Protein AF-A0A1V5WVG7-F1 (afdb_monomer_lite)

Structure (mmCIF, N/CA/C/O backbone):
data_AF-A0A1V5WVG7-F1
#
_entry.id   AF-A0A1V5WVG7-F1
#
loop_
_atom_site.group_PDB
_atom_site.id
_atom_site.type_symbol
_atom_site.label_atom_id
_atom_site.label_alt_id
_atom_site.label_comp_id
_atom_site.label_asym_id
_atom_site.label_entity_id
_atom_site.label_seq_id
_atom_site.pdbx_PDB_ins_code
_atom_site.Cartn_x
_atom_site.Cartn_y
_atom_site.Cartn_z
_atom_site.occupancy
_atom_site.B_iso_or_equiv
_atom_site.auth_seq_id
_atom_site.auth_comp_id
_atom_site.auth_asym_id
_atom_site.auth_atom_id
_atom_site.pdbx_PDB_model_num
ATOM 1 N N . MET A 1 1 ? 37.426 26.311 -83.872 1.00 45.03 1 MET A N 1
ATOM 2 C CA . MET A 1 1 ? 37.238 25.058 -83.104 1.00 45.03 1 MET A CA 1
ATOM 3 C C . MET A 1 1 ? 36.096 25.248 -82.114 1.00 45.03 1 MET A C 1
ATOM 5 O O . MET A 1 1 ? 36.280 25.969 -81.144 1.00 45.03 1 MET A O 1
ATOM 9 N N . LYS A 1 2 ? 34.912 24.673 -82.366 1.00 42.59 2 LYS A N 1
ATOM 10 C CA . LYS A 1 2 ? 33.809 24.616 -81.388 1.00 42.59 2 LYS A CA 1
ATOM 11 C C . LYS A 1 2 ? 33.823 23.228 -80.740 1.0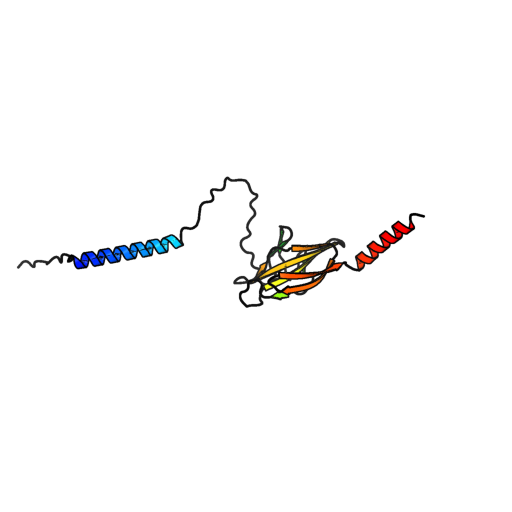0 42.59 2 LYS A C 1
ATOM 13 O O . LYS A 1 2 ? 33.800 22.239 -81.460 1.00 42.59 2 LYS A O 1
ATOM 18 N N . LYS A 1 3 ? 33.900 23.169 -79.406 1.00 51.97 3 LYS A N 1
ATOM 19 C CA . LYS A 1 3 ? 33.670 21.945 -78.622 1.00 51.97 3 LYS A CA 1
ATOM 20 C C . LYS A 1 3 ? 32.161 21.704 -78.565 1.00 51.97 3 LYS A C 1
ATOM 22 O O . LYS A 1 3 ? 31.446 22.523 -77.994 1.00 51.97 3 LYS A O 1
ATOM 27 N N . GLU A 1 4 ? 31.690 20.611 -79.152 1.00 47.19 4 GLU A N 1
ATOM 28 C CA . GLU A 1 4 ? 30.350 20.098 -78.874 1.00 47.19 4 GLU A CA 1
ATOM 29 C C . GLU A 1 4 ? 30.337 19.473 -77.476 1.00 47.19 4 GLU A C 1
ATOM 31 O O . GLU A 1 4 ? 31.162 18.620 -77.152 1.00 47.19 4 GLU A O 1
ATOM 36 N N . ILE A 1 5 ? 29.419 19.937 -76.630 1.00 56.03 5 ILE A N 1
ATOM 37 C CA . ILE A 1 5 ? 29.124 19.328 -75.335 1.00 56.03 5 ILE A CA 1
ATOM 38 C C . ILE A 1 5 ? 28.045 18.282 -75.602 1.00 56.03 5 ILE A C 1
ATOM 40 O O . ILE A 1 5 ? 26.894 18.624 -75.875 1.00 56.03 5 ILE A O 1
ATOM 44 N N . GLN A 1 6 ? 28.436 17.011 -75.563 1.00 53.19 6 GLN A N 1
ATOM 45 C CA . GLN A 1 6 ? 27.522 15.884 -75.684 1.00 53.19 6 GLN A CA 1
ATOM 46 C C . GLN A 1 6 ? 26.637 15.854 -74.430 1.00 53.19 6 GLN A C 1
ATOM 48 O O . GLN A 1 6 ? 27.116 15.679 -73.312 1.00 53.19 6 GLN A O 1
ATOM 53 N N . LYS A 1 7 ? 25.345 16.138 -74.605 1.00 56.31 7 LYS A N 1
ATOM 54 C CA . LYS A 1 7 ? 24.356 16.133 -73.526 1.00 56.31 7 LYS A CA 1
ATOM 55 C C . LYS A 1 7 ? 23.872 14.691 -73.375 1.00 56.31 7 LYS A C 1
ATOM 57 O O . LYS A 1 7 ? 23.114 14.226 -74.221 1.00 56.31 7 LYS A O 1
ATOM 62 N N . ASP A 1 8 ? 24.349 13.984 -72.352 1.00 59.00 8 ASP A N 1
ATOM 63 C CA . ASP A 1 8 ? 23.942 12.602 -72.082 1.00 59.00 8 ASP A CA 1
ATOM 64 C C . ASP A 1 8 ? 22.434 12.540 -71.810 1.00 59.00 8 ASP A C 1
ATOM 66 O O . ASP A 1 8 ? 21.928 13.016 -70.792 1.00 59.00 8 ASP A O 1
ATOM 70 N N . ILE A 1 9 ? 21.701 11.971 -72.764 1.00 59.12 9 ILE A N 1
ATOM 71 C CA . ILE A 1 9 ? 20.273 11.694 -72.637 1.00 59.12 9 ILE A CA 1
ATOM 72 C C . ILE A 1 9 ? 20.157 10.395 -71.826 1.00 59.12 9 ILE A C 1
ATOM 74 O O . ILE A 1 9 ? 20.688 9.369 -72.265 1.00 59.12 9 ILE A O 1
ATOM 78 N N . PRO A 1 10 ? 19.487 10.388 -70.657 1.00 58.09 10 PRO A N 1
ATOM 79 C CA . PRO A 1 10 ? 19.374 9.185 -69.845 1.00 58.09 10 PRO A CA 1
ATOM 80 C C . PRO A 1 10 ? 18.679 8.084 -70.648 1.00 58.09 10 PRO A C 1
ATOM 82 O O . PRO A 1 10 ? 17.549 8.232 -71.115 1.00 58.09 10 PRO A O 1
ATOM 85 N N . THR A 1 11 ? 19.379 6.965 -70.832 1.00 62.03 11 THR A N 1
ATOM 86 C CA . THR A 1 11 ? 18.849 5.812 -71.561 1.00 62.03 11 THR A CA 1
ATOM 87 C C . THR A 1 11 ? 17.607 5.260 -70.856 1.00 62.03 11 THR A C 1
ATOM 89 O O . THR A 1 11 ? 17.472 5.336 -69.634 1.00 62.03 11 THR A O 1
ATOM 92 N N . ARG A 1 12 ? 16.692 4.652 -71.623 1.00 59.75 12 ARG A N 1
ATOM 93 C CA . ARG A 1 12 ? 15.401 4.106 -71.149 1.00 59.75 12 ARG A CA 1
ATOM 94 C C . ARG A 1 12 ? 15.511 3.214 -69.896 1.00 59.75 12 ARG A C 1
ATOM 96 O O . ARG A 1 12 ? 14.567 3.143 -69.118 1.00 59.75 12 ARG A O 1
ATOM 103 N N . LYS A 1 13 ? 16.665 2.569 -69.674 1.00 58.88 13 LYS A N 1
ATOM 104 C CA . LYS A 1 13 ? 16.967 1.767 -68.473 1.00 58.88 13 LYS A CA 1
ATOM 105 C C . LYS A 1 13 ? 17.301 2.622 -67.242 1.00 58.88 13 LYS A C 1
ATOM 107 O O . LYS A 1 13 ? 16.827 2.311 -66.157 1.00 58.88 13 LYS A O 1
ATOM 112 N N . GLY A 1 14 ? 18.049 3.716 -67.406 1.00 63.19 14 GLY A N 1
ATOM 113 C CA . GLY A 1 14 ? 18.357 4.660 -66.322 1.00 63.19 14 GLY A CA 1
ATOM 114 C C . GLY A 1 14 ? 17.119 5.405 -65.816 1.00 63.19 14 GLY A C 1
ATOM 115 O O . GLY A 1 14 ? 16.960 5.599 -64.615 1.00 63.19 14 GLY A O 1
ATOM 116 N N . SER A 1 15 ? 16.186 5.727 -66.718 1.00 68.00 15 SER A N 1
ATOM 117 C CA . SER A 1 15 ? 14.893 6.319 -66.347 1.00 68.00 15 SER A CA 1
ATOM 118 C C . SER A 1 15 ? 14.006 5.350 -65.547 1.00 68.00 15 SER A C 1
ATOM 120 O O . SER A 1 15 ? 13.332 5.775 -64.610 1.00 68.00 15 SER A O 1
ATOM 122 N N . LEU A 1 16 ? 14.063 4.044 -65.842 1.00 71.88 16 LEU A N 1
ATOM 123 C CA . LEU A 1 16 ? 13.318 3.020 -65.098 1.00 71.88 16 LEU A CA 1
ATOM 124 C C . LEU A 1 16 ? 13.849 2.831 -63.666 1.00 71.88 16 LEU A C 1
ATOM 126 O O . LEU A 1 16 ? 13.070 2.685 -62.729 1.00 71.88 16 LEU A O 1
ATOM 130 N N . ILE A 1 17 ? 15.176 2.863 -63.498 1.00 78.38 17 ILE A N 1
ATOM 131 C CA . ILE A 1 17 ? 15.834 2.747 -62.187 1.00 78.38 17 ILE A CA 1
ATOM 132 C C . ILE A 1 17 ? 15.488 3.952 -61.305 1.00 78.38 17 ILE A C 1
ATOM 134 O O . ILE A 1 17 ? 15.194 3.788 -60.122 1.00 78.38 17 ILE A O 1
ATOM 138 N N . LEU A 1 18 ? 15.465 5.155 -61.888 1.00 76.94 18 LEU A N 1
ATOM 139 C CA . LEU A 1 18 ? 15.084 6.369 -61.172 1.00 76.94 18 LEU A CA 1
ATOM 140 C C . LEU A 1 18 ? 13.621 6.319 -60.704 1.00 76.94 18 LEU A C 1
ATOM 142 O O . LEU A 1 18 ? 13.345 6.633 -59.550 1.00 76.94 18 LEU A O 1
ATOM 146 N N . LEU A 1 19 ? 12.703 5.855 -61.561 1.00 79.94 19 LEU A N 1
ATOM 147 C CA . LEU A 1 19 ? 11.297 5.652 -61.192 1.00 79.94 19 LEU A CA 1
ATOM 148 C C . LEU A 1 19 ? 11.149 4.666 -60.028 1.00 79.94 19 LEU A C 1
ATOM 150 O O . LEU A 1 19 ? 10.431 4.946 -59.068 1.00 79.94 19 LEU A O 1
ATOM 154 N N . PHE A 1 20 ? 11.874 3.547 -60.070 1.00 83.25 20 PHE A N 1
ATOM 155 C CA . PHE A 1 20 ? 11.842 2.559 -58.994 1.00 83.25 20 PHE A CA 1
ATOM 156 C C . PHE A 1 20 ? 12.342 3.143 -57.664 1.00 83.25 20 PHE A C 1
ATOM 158 O O . PHE A 1 20 ? 11.680 2.995 -56.640 1.00 83.25 20 PHE A O 1
ATOM 165 N N . LEU A 1 21 ? 13.454 3.886 -57.684 1.00 84.56 21 LEU A N 1
ATOM 166 C CA . LEU A 1 21 ? 13.982 4.569 -56.498 1.00 84.56 21 LEU A CA 1
ATOM 167 C C . LEU A 1 21 ? 12.988 5.581 -55.919 1.00 84.56 21 LEU A C 1
ATOM 169 O O . LEU A 1 21 ? 12.777 5.597 -54.708 1.00 84.56 21 LEU A O 1
ATOM 173 N N . THR A 1 22 ? 12.326 6.381 -56.762 1.00 82.38 22 THR A N 1
ATOM 174 C CA . THR A 1 22 ? 11.301 7.323 -56.282 1.00 82.38 22 THR A CA 1
ATOM 175 C C . THR A 1 22 ? 10.116 6.610 -55.635 1.00 82.38 22 THR A C 1
ATOM 177 O O . THR A 1 22 ? 9.620 7.060 -54.606 1.00 82.38 22 THR A O 1
ATOM 180 N N . MET A 1 23 ? 9.708 5.457 -56.172 1.00 86.44 23 MET A N 1
ATO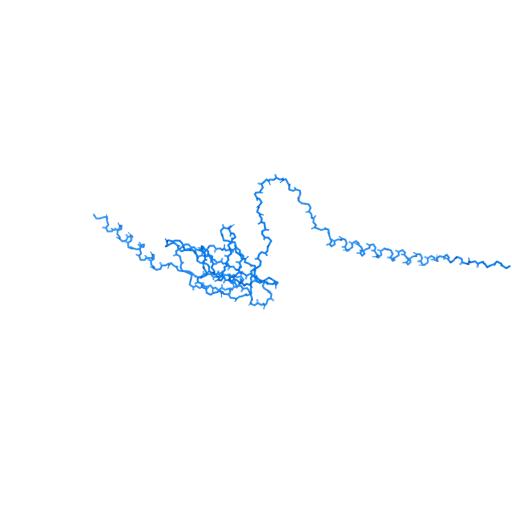M 181 C CA . MET A 1 23 ? 8.609 4.668 -55.617 1.00 86.44 23 MET A CA 1
ATOM 182 C C . MET A 1 23 ? 8.955 4.096 -54.234 1.00 86.44 23 MET A C 1
ATOM 184 O O . MET A 1 23 ? 8.129 4.137 -53.326 1.00 86.44 23 MET A O 1
ATOM 188 N N . VAL A 1 24 ? 10.192 3.620 -54.049 1.00 89.62 24 VAL A N 1
ATOM 189 C CA . VAL A 1 24 ? 10.679 3.104 -52.758 1.00 89.62 24 VAL A CA 1
ATOM 190 C C . VAL A 1 24 ? 10.698 4.204 -51.693 1.00 89.62 24 VAL A C 1
ATOM 192 O O . VAL A 1 24 ? 10.262 3.970 -50.568 1.00 89.62 24 VAL A O 1
ATOM 195 N N . VAL A 1 25 ? 11.134 5.418 -52.043 1.00 89.31 25 VAL A N 1
ATOM 196 C CA . VAL A 1 25 ? 11.134 6.562 -51.113 1.00 89.31 25 VAL A CA 1
ATOM 197 C C . VAL A 1 25 ? 9.712 6.933 -50.680 1.00 89.31 25 VAL A C 1
ATOM 199 O O . VAL A 1 25 ? 9.487 7.186 -49.498 1.00 89.31 25 VAL A O 1
ATOM 202 N N . ILE A 1 26 ? 8.742 6.904 -51.602 1.00 86.00 26 ILE A N 1
ATOM 203 C CA . ILE A 1 26 ? 7.326 7.166 -51.290 1.00 86.00 26 ILE A CA 1
ATOM 204 C C . ILE A 1 26 ? 6.771 6.111 -50.321 1.00 86.00 26 ILE A C 1
ATOM 206 O O . ILE A 1 26 ? 6.085 6.471 -49.367 1.00 86.00 26 ILE A O 1
ATOM 210 N N . ILE A 1 27 ? 7.102 4.828 -50.514 1.00 84.75 27 ILE A N 1
ATOM 211 C CA . ILE A 1 27 ? 6.675 3.749 -49.606 1.00 84.75 27 ILE A CA 1
ATOM 212 C C . ILE A 1 27 ? 7.270 3.934 -48.207 1.00 84.75 27 ILE A C 1
ATOM 214 O O . ILE A 1 27 ? 6.548 3.813 -47.219 1.00 84.75 27 ILE A O 1
ATOM 218 N N . ILE A 1 28 ? 8.566 4.247 -48.108 1.00 82.44 28 ILE A N 1
ATOM 219 C CA . ILE A 1 28 ? 9.231 4.476 -46.816 1.00 82.44 28 ILE A CA 1
ATOM 220 C C . ILE A 1 28 ? 8.597 5.672 -46.097 1.00 82.44 28 ILE A C 1
ATOM 222 O O . ILE A 1 28 ? 8.328 5.593 -44.901 1.00 82.44 28 ILE A O 1
ATOM 226 N N . TYR A 1 29 ? 8.311 6.759 -46.819 1.00 80.75 29 TYR A N 1
ATOM 227 C CA . TYR A 1 29 ? 7.639 7.924 -46.247 1.00 80.75 29 TYR A CA 1
ATOM 228 C C . TYR A 1 29 ? 6.223 7.592 -45.758 1.00 80.75 29 TYR A C 1
ATOM 230 O O . TYR A 1 29 ? 5.862 7.975 -44.648 1.00 80.75 29 TYR A O 1
ATOM 238 N N . ALA A 1 30 ? 5.446 6.830 -46.534 1.00 75.94 30 ALA A N 1
ATOM 239 C CA . ALA A 1 30 ? 4.114 6.386 -46.128 1.00 75.94 30 ALA A CA 1
ATOM 240 C C . ALA A 1 30 ? 4.162 5.515 -44.860 1.00 75.94 30 ALA A C 1
ATOM 242 O O . ALA A 1 30 ? 3.388 5.740 -43.935 1.00 75.94 30 ALA A O 1
ATOM 243 N N . TYR A 1 31 ? 5.118 4.584 -44.778 1.00 75.69 31 TYR A N 1
ATOM 244 C CA . TYR A 1 31 ? 5.307 3.727 -43.605 1.00 75.69 31 TYR A CA 1
ATOM 245 C C . TYR A 1 31 ? 5.726 4.518 -42.353 1.00 75.69 31 TYR A C 1
ATOM 247 O O . TYR A 1 31 ? 5.250 4.254 -41.253 1.00 75.69 31 TYR A O 1
ATOM 255 N N . LEU A 1 32 ? 6.591 5.527 -42.509 1.00 69.94 32 LEU A N 1
ATOM 256 C CA . LEU A 1 32 ? 6.988 6.405 -41.403 1.00 69.94 32 LEU A CA 1
ATOM 257 C C . LEU A 1 32 ? 5.857 7.357 -40.972 1.00 69.94 32 LEU A C 1
ATOM 259 O O . LEU A 1 32 ? 5.735 7.646 -39.784 1.00 69.94 32 LEU A O 1
ATOM 263 N N . SER A 1 33 ? 5.020 7.818 -41.908 1.00 63.44 33 SER A N 1
ATOM 264 C CA . SER A 1 33 ? 3.865 8.687 -41.632 1.00 63.44 33 SER A CA 1
ATOM 265 C C . SER A 1 33 ? 2.719 7.959 -40.920 1.00 63.44 33 SER A C 1
ATOM 267 O O . SER A 1 33 ? 2.002 8.574 -40.127 1.00 63.44 33 SER A O 1
ATOM 269 N N . ASP A 1 34 ? 2.544 6.661 -41.176 1.00 55.66 34 ASP A N 1
ATOM 270 C CA . ASP A 1 34 ? 1.532 5.827 -40.512 1.00 55.66 34 ASP A CA 1
ATOM 271 C C . ASP A 1 34 ? 1.814 5.692 -39.001 1.00 55.66 34 ASP A C 1
ATOM 273 O O . ASP A 1 34 ? 0.905 5.722 -38.174 1.00 55.66 34 ASP A O 1
ATOM 277 N N . SER A 1 35 ? 3.096 5.698 -38.613 1.00 54.16 35 SER A N 1
ATOM 278 C CA . SER A 1 35 ? 3.539 5.651 -37.209 1.00 54.16 35 SER A CA 1
ATOM 279 C C . SER A 1 35 ? 3.198 6.916 -36.395 1.00 54.16 35 SER A C 1
ATOM 281 O O . SER A 1 35 ? 3.218 6.884 -35.165 1.00 54.16 35 SER A O 1
ATOM 283 N N . GLN A 1 36 ? 2.850 8.037 -37.045 1.00 52.66 36 GLN A N 1
ATOM 284 C CA . GLN A 1 36 ? 2.496 9.296 -36.367 1.00 52.66 36 GLN A CA 1
ATOM 285 C C . GLN A 1 36 ? 1.002 9.660 -36.396 1.00 52.66 36 GLN A C 1
ATOM 287 O O . GLN A 1 36 ? 0.623 10.685 -35.831 1.00 52.66 36 GLN A O 1
ATOM 292 N N . SER A 1 37 ? 0.132 8.827 -36.973 1.00 48.44 37 SER A N 1
ATOM 293 C CA . SER A 1 37 ? -1.273 9.198 -37.210 1.00 48.44 37 SER A CA 1
ATOM 294 C C . SER A 1 37 ? -2.268 8.269 -36.508 1.00 48.44 37 SER A C 1
ATOM 296 O O . SER A 1 37 ? -3.109 7.652 -37.150 1.00 48.44 37 SER A O 1
ATOM 298 N N . ARG A 1 38 ? -2.203 8.178 -35.173 1.00 49.81 38 ARG A N 1
ATOM 299 C CA . ARG A 1 38 ? -3.329 7.697 -34.340 1.00 49.81 38 ARG A CA 1
ATOM 300 C C . ARG A 1 38 ? -3.566 8.590 -33.121 1.00 49.81 38 ARG A C 1
ATOM 302 O O . ARG A 1 38 ? -3.621 8.125 -31.987 1.00 49.81 38 ARG A O 1
ATOM 309 N N . LEU A 1 39 ? -3.721 9.888 -33.369 1.00 45.62 39 LEU A N 1
ATOM 310 C CA . LEU A 1 39 ? -4.439 10.784 -32.462 1.00 45.62 39 LEU A CA 1
ATOM 311 C C . LEU A 1 39 ? -5.820 11.024 -33.068 1.00 45.62 39 LEU A C 1
ATOM 313 O O . LEU A 1 39 ? -6.068 12.040 -33.712 1.00 45.62 39 LEU A O 1
ATOM 317 N N . ASP A 1 40 ? -6.688 10.024 -32.923 1.00 45.81 40 ASP A N 1
ATOM 318 C CA . ASP A 1 40 ? -8.080 10.137 -33.336 1.00 45.81 40 ASP A CA 1
ATOM 319 C C . ASP A 1 40 ? -8.800 11.182 -32.474 1.00 45.81 40 ASP A C 1
ATOM 321 O O . ASP A 1 40 ? -8.714 11.192 -31.243 1.00 45.81 40 ASP A O 1
ATOM 325 N N . LEU A 1 41 ? -9.515 12.059 -33.176 1.00 44.50 41 LEU A N 1
ATOM 326 C CA . LEU A 1 41 ? -10.472 13.024 -32.667 1.00 44.50 41 LEU A CA 1
ATOM 327 C C . LEU A 1 41 ? -11.447 12.380 -31.667 1.00 44.50 41 LEU A C 1
ATOM 329 O O . LEU A 1 41 ? -12.233 11.507 -32.026 1.00 44.50 41 LEU A O 1
ATOM 333 N N . TYR A 1 42 ? -11.500 12.935 -30.460 1.00 43.19 42 TYR A N 1
ATOM 334 C CA . TYR A 1 42 ? -12.753 13.067 -29.722 1.00 43.19 42 TYR A CA 1
ATOM 335 C C . TYR A 1 42 ? -13.027 14.562 -29.584 1.00 43.19 42 TYR A C 1
ATOM 337 O O . TYR A 1 42 ? -12.419 15.256 -28.769 1.00 43.19 42 TYR A O 1
ATOM 345 N N . GLU A 1 43 ? -13.917 15.071 -30.428 1.00 48.66 43 GLU A N 1
ATOM 346 C CA . GLU A 1 43 ? -14.499 16.398 -30.275 1.00 48.66 43 GLU A CA 1
ATOM 347 C C . GLU A 1 43 ? -15.428 16.337 -29.049 1.00 48.66 43 GLU A C 1
ATOM 349 O O . GLU A 1 43 ? -16.582 15.916 -29.122 1.00 48.66 43 GLU A O 1
ATOM 354 N N . PHE A 1 44 ? -14.880 16.636 -27.869 1.00 46.00 44 PHE A N 1
ATOM 355 C CA . PHE A 1 44 ? -15.659 16.724 -26.639 1.00 46.00 44 PHE A CA 1
ATOM 356 C C . PHE A 1 44 ? -16.584 17.940 -26.731 1.00 46.00 44 PHE A C 1
ATOM 358 O O 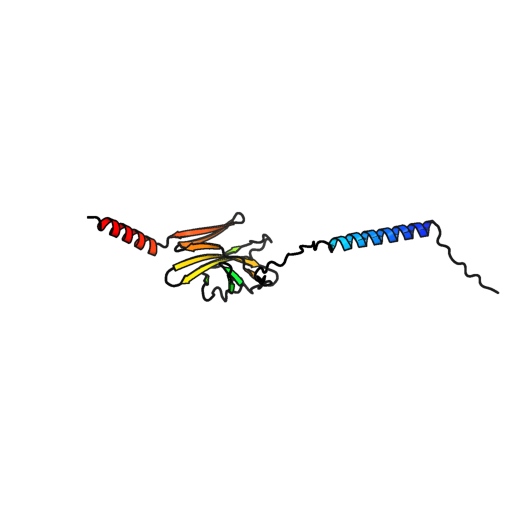. PHE A 1 44 ? -16.134 19.084 -26.754 1.00 46.00 44 PHE A O 1
ATOM 365 N N . ILE A 1 45 ? -17.893 17.689 -26.715 1.00 51.75 45 ILE A N 1
ATOM 366 C CA . ILE A 1 45 ? -18.878 18.663 -26.239 1.00 51.75 45 ILE A CA 1
ATOM 367 C C . ILE A 1 45 ? -18.385 19.123 -24.854 1.00 51.75 45 ILE A C 1
ATOM 369 O O . ILE A 1 45 ? -18.152 18.251 -24.008 1.00 51.75 45 ILE A O 1
ATOM 373 N N . PRO A 1 46 ? -18.191 20.426 -24.581 1.00 45.25 46 PRO A N 1
ATOM 374 C CA . PRO A 1 46 ? -17.764 20.863 -23.262 1.00 45.25 46 PRO A CA 1
ATOM 375 C C . PRO A 1 46 ? -18.936 20.692 -22.291 1.00 45.25 46 PRO A C 1
ATOM 377 O O . PRO A 1 46 ? -19.725 21.605 -22.069 1.00 45.25 46 PRO A O 1
ATOM 380 N N . LEU A 1 47 ? -19.066 19.506 -21.696 1.00 49.19 47 LEU A N 1
ATOM 381 C CA . LEU A 1 47 ? -19.546 19.459 -20.327 1.00 49.19 47 LEU A CA 1
ATOM 382 C C . LEU A 1 47 ? -18.456 20.126 -19.491 1.00 49.19 47 LEU A C 1
ATOM 384 O O . LEU A 1 47 ? -17.289 19.745 -19.596 1.00 49.19 47 LEU A O 1
ATOM 388 N N . GLU A 1 48 ? -18.821 21.103 -18.663 1.00 51.72 48 GLU A N 1
ATOM 389 C CA . GLU A 1 48 ? -18.002 21.526 -17.525 1.00 51.72 48 GLU A CA 1
ATOM 390 C C . GLU A 1 48 ? -17.890 20.345 -16.551 1.00 51.72 48 GLU A C 1
ATOM 392 O O . GLU A 1 48 ? -18.510 20.286 -15.493 1.00 51.72 48 GLU A O 1
ATOM 397 N N . ILE A 1 49 ? -17.117 19.341 -16.949 1.00 53.25 49 ILE A N 1
ATOM 398 C CA . ILE A 1 49 ? -16.576 18.351 -16.044 1.00 53.25 49 ILE A CA 1
ATOM 399 C C . ILE A 1 49 ? -15.594 19.164 -15.198 1.00 53.25 49 ILE A C 1
ATOM 401 O O . ILE A 1 49 ? -14.711 19.807 -15.780 1.00 53.25 49 ILE A O 1
ATOM 405 N N . PRO A 1 50 ? -15.741 19.211 -13.860 1.00 49.53 50 PRO A N 1
ATOM 406 C CA . PRO A 1 50 ? -14.760 19.879 -13.020 1.00 49.53 50 PRO A CA 1
ATOM 407 C C . PRO A 1 50 ? -13.390 19.363 -13.441 1.00 49.53 50 PRO A C 1
ATOM 409 O O . PRO A 1 50 ? -13.215 18.153 -13.578 1.00 49.53 50 PRO A O 1
ATOM 412 N N . LYS A 1 51 ? -12.460 20.279 -13.723 1.00 44.41 51 LYS A N 1
ATOM 413 C CA . LYS A 1 51 ? -11.080 19.970 -14.099 1.00 44.41 51 LYS A CA 1
ATOM 414 C C . LYS A 1 51 ? -10.499 19.041 -13.032 1.00 44.41 51 LYS A C 1
ATOM 416 O O . LYS A 1 51 ? -9.965 19.504 -12.028 1.00 44.41 51 LYS A O 1
ATOM 421 N N . ILE A 1 52 ? -10.614 17.731 -13.230 1.00 48.12 52 ILE A N 1
ATOM 422 C CA . ILE A 1 52 ? -9.808 16.762 -12.510 1.00 48.12 52 ILE A CA 1
ATOM 423 C C . ILE A 1 52 ? -8.432 16.989 -13.107 1.00 48.12 52 ILE A C 1
ATOM 425 O O . ILE A 1 52 ? -8.149 16.566 -14.226 1.00 48.12 52 ILE A O 1
ATOM 429 N N . GLU A 1 53 ? -7.610 17.765 -12.407 1.00 44.19 53 GLU A N 1
ATOM 430 C CA . GLU A 1 53 ? -6.183 17.775 -12.662 1.00 44.19 53 GLU A CA 1
ATOM 431 C C . GLU A 1 53 ? -5.724 16.326 -12.583 1.00 44.19 53 GLU A C 1
ATOM 433 O O . GLU A 1 53 ? -5.606 15.747 -11.503 1.00 44.19 53 GLU A O 1
ATOM 438 N N . ILE A 1 54 ? -5.510 15.715 -13.747 1.00 45.34 54 ILE A N 1
ATOM 439 C CA . ILE A 1 54 ? -4.743 14.488 -13.841 1.00 45.34 54 ILE A CA 1
ATOM 440 C C . ILE A 1 54 ? -3.335 14.939 -13.482 1.00 45.34 54 ILE A C 1
ATOM 442 O O . ILE A 1 54 ? -2.593 15.433 -14.325 1.00 45.34 54 ILE A O 1
ATOM 446 N N . VAL A 1 55 ? -3.048 14.913 -12.180 1.00 45.31 55 VAL A N 1
ATOM 447 C CA . VAL A 1 55 ? -1.758 15.268 -11.611 1.00 45.31 55 VAL A CA 1
ATOM 448 C C . VAL A 1 55 ? -0.735 14.426 -12.346 1.00 45.31 55 VAL A C 1
ATOM 450 O O . VAL A 1 55 ? -0.667 13.209 -12.162 1.00 45.31 55 VAL A O 1
ATOM 453 N N . ASP A 1 56 ? 0.026 15.085 -13.209 1.00 48.62 56 ASP A N 1
ATOM 454 C CA . ASP A 1 56 ? 1.135 14.490 -13.916 1.00 48.62 56 ASP A CA 1
ATOM 455 C C . ASP A 1 56 ? 2.112 13.961 -12.856 1.00 48.62 56 ASP A C 1
ATOM 457 O O . ASP A 1 56 ? 2.783 14.704 -12.140 1.00 48.62 56 ASP A O 1
ATOM 461 N N . LYS A 1 57 ? 2.054 12.644 -12.656 1.00 54.09 57 LYS A N 1
ATOM 462 C CA . LYS A 1 57 ? 3.163 11.793 -12.243 1.00 54.09 57 LYS A CA 1
ATOM 463 C C . LYS A 1 57 ? 4.008 12.332 -11.084 1.00 54.09 57 LYS A C 1
ATOM 465 O O . LYS A 1 57 ? 5.215 12.530 -11.209 1.00 54.09 57 LYS A O 1
ATOM 470 N N . LYS A 1 58 ? 3.401 12.499 -9.908 1.00 60.75 58 LYS A N 1
ATOM 471 C CA . LYS A 1 58 ? 4.176 12.708 -8.680 1.00 60.75 58 LYS A CA 1
ATOM 472 C C . LYS A 1 58 ? 4.860 11.399 -8.273 1.00 60.75 58 LYS A C 1
ATOM 474 O O . LYS A 1 58 ? 4.321 10.614 -7.497 1.00 60.75 58 LYS A O 1
ATOM 479 N N . VAL A 1 59 ? 6.026 11.152 -8.863 1.00 72.12 59 VAL A N 1
ATOM 480 C CA . VAL A 1 59 ? 6.903 10.031 -8.523 1.00 72.12 59 VAL A CA 1
ATOM 481 C C . VAL A 1 59 ? 7.565 10.342 -7.179 1.00 72.12 59 VAL A C 1
ATOM 483 O O . VAL A 1 59 ? 8.204 11.382 -7.026 1.00 72.12 59 VAL A O 1
ATOM 486 N N . GLY A 1 60 ? 7.364 9.473 -6.194 1.00 79.81 60 GLY A N 1
ATOM 487 C CA . GLY A 1 60 ? 8.039 9.530 -4.900 1.00 79.81 60 GLY A CA 1
ATOM 488 C C . GLY A 1 60 ? 9.453 8.965 -4.960 1.00 79.81 60 GLY A C 1
ATOM 489 O O . GLY A 1 60 ? 9.776 8.197 -5.864 1.00 79.81 60 GLY A O 1
ATOM 490 N N . VAL A 1 61 ? 10.297 9.318 -3.991 1.00 82.62 61 VAL A N 1
ATOM 491 C CA . VAL A 1 61 ? 11.686 8.812 -3.920 1.00 82.62 61 VAL A CA 1
ATOM 492 C C . VAL A 1 61 ? 11.706 7.325 -3.550 1.00 82.62 61 VAL A C 1
ATOM 494 O O . VAL A 1 61 ? 12.473 6.541 -4.108 1.00 82.62 61 VAL A O 1
ATOM 497 N N . ASP A 1 62 ? 10.810 6.935 -2.650 1.00 91.12 62 ASP A N 1
ATOM 498 C CA . ASP A 1 62 ? 10.588 5.573 -2.176 1.00 91.12 62 ASP A CA 1
ATOM 499 C C . ASP A 1 62 ? 9.085 5.383 -1.858 1.00 91.12 62 ASP A C 1
ATOM 501 O O . ASP A 1 62 ? 8.337 6.370 -1.852 1.00 91.12 62 ASP A O 1
ATOM 505 N N . PRO A 1 63 ? 8.605 4.154 -1.588 1.00 92.75 63 PRO A N 1
ATOM 506 C CA . PRO A 1 63 ? 7.196 3.905 -1.268 1.00 92.75 63 PRO A CA 1
ATOM 507 C C . PRO A 1 63 ? 6.678 4.680 -0.046 1.00 92.75 63 PRO A C 1
ATOM 509 O O . PRO A 1 63 ? 5.494 4.983 0.062 1.00 92.75 63 PRO A O 1
ATOM 512 N N . LEU A 1 64 ? 7.539 5.021 0.904 1.00 94.12 64 LEU A N 1
ATOM 513 C CA . LEU A 1 64 ? 7.170 5.754 2.115 1.00 94.12 64 LEU A CA 1
ATOM 514 C C . LEU A 1 64 ? 7.108 7.271 1.867 1.00 94.12 64 LEU A C 1
ATOM 516 O O . LEU A 1 64 ? 6.543 8.001 2.679 1.00 94.12 64 LEU A O 1
ATOM 520 N N . ASN A 1 65 ? 7.658 7.734 0.744 1.00 93.31 65 ASN A N 1
ATOM 521 C CA . ASN A 1 65 ? 7.783 9.131 0.343 1.00 93.31 65 ASN A CA 1
ATOM 522 C C . ASN A 1 65 ? 7.147 9.377 -1.037 1.00 93.31 65 ASN A C 1
ATOM 524 O O . ASN A 1 65 ? 7.765 9.969 -1.927 1.00 93.31 65 ASN A O 1
ATOM 528 N N . ALA A 1 66 ? 5.917 8.892 -1.227 1.00 91.88 66 ALA A N 1
ATOM 529 C CA . ALA A 1 66 ? 5.180 8.948 -2.488 1.00 91.88 66 ALA A CA 1
ATOM 530 C C . ALA A 1 66 ? 3.747 9.477 -2.316 1.00 91.88 66 ALA A C 1
ATOM 532 O O . ALA A 1 66 ? 3.268 9.724 -1.207 1.00 91.88 66 ALA A O 1
ATOM 533 N N . PHE A 1 67 ? 3.068 9.673 -3.445 1.00 92.44 67 PHE A N 1
ATOM 534 C CA . PHE A 1 67 ? 1.686 10.138 -3.501 1.00 92.44 67 PHE A CA 1
ATOM 535 C C . PHE A 1 67 ? 0.752 8.982 -3.846 1.00 92.44 67 PHE A C 1
ATOM 537 O O . PHE A 1 67 ? 1.040 8.206 -4.755 1.00 92.44 67 PHE A O 1
ATOM 544 N N . TYR A 1 68 ? -0.377 8.913 -3.150 1.00 92.12 68 TYR A N 1
ATOM 545 C CA . TYR A 1 68 ? -1.382 7.859 -3.265 1.00 92.12 68 TYR A CA 1
ATOM 546 C C . TYR A 1 68 ? -2.764 8.467 -3.452 1.00 92.12 68 TYR A C 1
ATOM 548 O O . TYR A 1 68 ? -3.010 9.587 -3.007 1.00 92.12 68 TYR A O 1
ATOM 556 N N . LEU A 1 69 ? -3.677 7.722 -4.071 1.00 91.81 69 LEU A N 1
ATOM 557 C CA . LEU A 1 69 ? -5.083 8.112 -4.138 1.00 91.81 69 LEU A CA 1
ATOM 558 C C . LEU A 1 69 ? -5.867 7.314 -3.096 1.00 91.81 69 LEU A C 1
ATOM 560 O O . LEU A 1 69 ? -6.011 6.104 -3.236 1.00 91.81 69 LEU A O 1
ATOM 564 N N . ILE A 1 70 ? -6.367 7.971 -2.055 1.00 90.69 70 ILE A N 1
ATOM 565 C CA . ILE A 1 70 ? -7.136 7.338 -0.978 1.00 90.69 70 ILE A CA 1
ATOM 566 C C . ILE A 1 70 ? -8.499 8.019 -0.927 1.00 90.69 70 ILE A C 1
ATOM 568 O O . ILE A 1 70 ? -8.566 9.233 -0.772 1.00 90.69 70 ILE A O 1
ATOM 572 N N . ASP A 1 71 ? -9.579 7.259 -1.127 1.00 87.94 71 ASP A N 1
ATOM 573 C CA . ASP A 1 71 ? -10.957 7.779 -1.182 1.00 87.94 71 ASP A CA 1
ATOM 574 C C . ASP A 1 71 ? -11.133 8.974 -2.144 1.00 87.94 71 ASP A C 1
ATOM 576 O O . ASP A 1 71 ? -11.835 9.943 -1.866 1.00 87.94 71 ASP A O 1
ATOM 580 N N . GLY A 1 72 ? -10.450 8.920 -3.293 1.00 85.62 72 GLY A N 1
ATOM 581 C CA . GLY A 1 72 ? -10.479 9.981 -4.306 1.00 85.62 72 GLY A CA 1
ATOM 582 C C . GLY A 1 72 ? -9.626 11.212 -3.976 1.00 85.62 72 GLY A C 1
ATOM 583 O O . GLY A 1 72 ? -9.566 12.134 -4.785 1.00 85.62 72 GLY A O 1
ATOM 584 N N . GLN A 1 73 ? -8.932 11.229 -2.837 1.00 88.88 73 GLN A N 1
ATOM 585 C CA . GLN A 1 73 ? -8.033 12.309 -2.439 1.00 88.88 73 GLN A CA 1
ATOM 586 C C . GLN A 1 73 ? -6.572 11.925 -2.663 1.00 88.88 73 GLN A C 1
ATOM 588 O O . GLN A 1 73 ? -6.153 10.804 -2.373 1.00 88.88 73 GLN A O 1
ATOM 593 N N . VAL A 1 74 ? -5.777 12.870 -3.166 1.00 90.44 74 VAL A N 1
ATOM 594 C CA . VAL A 1 74 ? -4.329 12.683 -3.303 1.00 90.44 74 VAL A CA 1
ATOM 595 C C . VAL A 1 74 ? -3.669 12.916 -1.948 1.00 90.44 74 VAL A C 1
ATOM 597 O O . VAL A 1 74 ? -3.620 14.042 -1.458 1.00 90.44 74 VAL A O 1
ATOM 600 N N . VAL A 1 75 ? -3.118 11.855 -1.369 1.00 90.81 75 VAL A N 1
ATOM 601 C CA . VAL A 1 75 ? -2.407 11.866 -0.090 1.00 90.81 75 VAL A CA 1
ATOM 602 C C . VAL A 1 75 ? -0.915 11.726 -0.351 1.00 90.81 75 VAL A C 1
ATOM 604 O O . VAL A 1 75 ? -0.477 10.785 -1.011 1.00 90.81 75 VAL A O 1
ATOM 607 N N . LYS A 1 76 ? -0.120 12.658 0.178 1.00 92.44 76 LYS A N 1
ATOM 608 C CA . LYS A 1 76 ? 1.339 12.535 0.212 1.00 92.44 76 LYS A CA 1
ATOM 609 C C . LYS A 1 76 ? 1.743 11.836 1.502 1.00 92.44 76 LYS A C 1
ATOM 611 O O . LYS A 1 76 ? 1.383 12.312 2.576 1.00 92.44 76 LYS A O 1
ATOM 616 N N . LEU A 1 77 ? 2.503 10.753 1.391 1.00 91.88 77 LEU A N 1
ATOM 617 C CA . LEU A 1 77 ? 3.228 10.204 2.528 1.00 91.88 77 LEU A CA 1
ATOM 618 C C . LEU A 1 77 ? 4.610 10.852 2.614 1.00 91.88 77 LEU A C 1
ATOM 620 O O . LEU A 1 77 ? 5.282 11.060 1.603 1.00 91.88 77 LEU A O 1
ATOM 624 N N . GLU A 1 78 ? 5.017 11.160 3.835 1.00 93.00 78 GLU A N 1
ATOM 625 C CA . GLU A 1 78 ? 6.362 11.575 4.202 1.00 93.00 78 GLU A CA 1
ATOM 626 C C . GLU A 1 78 ? 6.838 10.619 5.294 1.00 93.00 78 GLU A C 1
ATOM 628 O O . GLU A 1 78 ? 6.225 10.514 6.358 1.00 93.00 78 GLU A O 1
ATOM 633 N N . ASN A 1 79 ? 7.891 9.857 5.001 1.00 92.19 79 ASN A N 1
ATOM 634 C CA . ASN A 1 79 ? 8.404 8.792 5.865 1.00 92.19 79 ASN A CA 1
ATOM 635 C C . ASN A 1 79 ? 7.318 7.807 6.342 1.00 92.19 79 ASN A C 1
ATOM 637 O O . ASN A 1 79 ? 7.337 7.332 7.477 1.00 92.19 79 ASN A O 1
ATOM 641 N N . GLY A 1 80 ? 6.361 7.493 5.467 1.00 90.44 80 GLY A N 1
ATOM 642 C CA . GLY A 1 80 ? 5.316 6.506 5.721 1.00 90.44 80 GLY A CA 1
ATOM 643 C C . GLY A 1 80 ? 4.101 7.039 6.476 1.00 90.44 80 GLY A C 1
ATOM 644 O O . GLY A 1 80 ? 3.258 6.244 6.897 1.00 90.44 80 GLY A O 1
ATOM 645 N N . ALA A 1 81 ? 3.990 8.357 6.647 1.00 92.19 81 ALA A N 1
ATOM 646 C CA . ALA A 1 81 ? 2.869 8.984 7.331 1.00 92.19 81 ALA A CA 1
ATOM 647 C C . ALA A 1 81 ? 2.380 10.257 6.628 1.00 92.19 81 ALA A C 1
ATOM 649 O O . ALA A 1 81 ? 3.069 10.878 5.829 1.00 92.19 81 ALA A O 1
ATOM 650 N N . SER A 1 82 ? 1.156 10.637 6.953 1.00 91.19 82 SER A N 1
ATOM 651 C CA . SER A 1 82 ? 0.483 11.882 6.601 1.00 91.19 82 SER A CA 1
ATOM 652 C C . SER A 1 82 ? -0.385 12.294 7.801 1.00 91.19 82 SER A C 1
ATOM 654 O O . SER A 1 82 ? -0.519 11.506 8.740 1.00 91.19 82 SER A O 1
ATOM 656 N N . PRO A 1 83 ? -1.015 13.481 7.799 1.00 89.12 83 PRO A N 1
ATOM 657 C CA . PRO A 1 83 ? -1.872 13.901 8.909 1.00 89.12 83 PRO A CA 1
ATOM 658 C C . PRO A 1 83 ? -3.004 12.918 9.260 1.00 89.12 83 PRO A C 1
ATOM 660 O O . PRO A 1 83 ? -3.391 12.835 10.420 1.00 89.12 83 PRO A O 1
ATOM 663 N N . GLU A 1 84 ? -3.523 12.165 8.283 1.00 88.25 84 GLU A N 1
ATOM 664 C CA . GLU A 1 84 ? -4.653 11.241 8.483 1.00 88.25 84 GLU A CA 1
ATOM 665 C C . GLU A 1 84 ? -4.277 9.758 8.422 1.00 88.25 84 GLU A C 1
ATOM 667 O O . GLU A 1 84 ? -4.988 8.920 8.981 1.00 88.25 84 GLU A O 1
ATOM 672 N N . PHE A 1 85 ? -3.185 9.422 7.735 1.00 90.38 85 PHE A N 1
ATOM 673 C CA . PHE A 1 85 ? -2.806 8.042 7.441 1.00 90.38 85 PHE A CA 1
ATOM 674 C C . PHE A 1 85 ? -1.386 7.750 7.897 1.00 90.38 85 PHE A C 1
ATOM 676 O O . PHE A 1 85 ? -0.484 8.548 7.657 1.00 90.38 85 PHE A O 1
ATOM 683 N N . GLY A 1 86 ? -1.170 6.565 8.456 1.00 90.94 86 GLY A N 1
ATOM 684 C CA . GLY A 1 86 ? 0.161 6.053 8.771 1.00 90.94 86 GLY A CA 1
ATOM 685 C C . GLY A 1 86 ? 0.308 4.596 8.366 1.00 90.94 86 GLY A C 1
ATOM 686 O O . GLY A 1 86 ? -0.655 3.830 8.404 1.00 90.94 86 GLY A O 1
ATOM 687 N N . ILE A 1 87 ? 1.516 4.195 7.984 1.00 90.94 87 ILE A N 1
ATOM 688 C CA . ILE A 1 87 ? 1.828 2.791 7.735 1.00 90.94 87 ILE A CA 1
ATOM 689 C C . ILE A 1 87 ? 1.776 2.014 9.051 1.00 90.94 87 ILE A C 1
ATOM 691 O O . ILE A 1 87 ? 2.435 2.361 10.027 1.00 90.94 87 ILE A O 1
ATOM 695 N N . VAL A 1 88 ? 0.993 0.937 9.067 1.00 88.44 88 VAL A N 1
ATOM 696 C CA . VAL A 1 88 ? 0.764 0.118 10.274 1.00 88.44 88 VAL A CA 1
ATOM 697 C C . VAL A 1 88 ? 1.559 -1.187 10.281 1.00 88.44 88 VAL A C 1
ATOM 699 O O . VAL A 1 88 ? 1.584 -1.893 11.286 1.00 88.44 88 VAL A O 1
ATOM 702 N N . ARG A 1 89 ? 2.190 -1.538 9.155 1.00 86.44 89 ARG A N 1
ATOM 703 C CA . ARG A 1 89 ? 3.024 -2.736 8.990 1.00 86.44 89 ARG A CA 1
ATOM 704 C C . ARG A 1 89 ? 4.149 -2.451 8.006 1.00 86.44 89 ARG A C 1
ATOM 706 O O . ARG A 1 89 ? 3.964 -1.658 7.092 1.00 86.44 89 ARG A O 1
ATOM 713 N N . SER A 1 90 ? 5.274 -3.149 8.137 1.00 90.38 90 SER A N 1
ATOM 714 C CA . SER A 1 90 ? 6.356 -3.065 7.152 1.00 90.38 90 SER A CA 1
ATOM 715 C C . SER A 1 90 ? 5.838 -3.341 5.730 1.00 90.38 90 SER A C 1
ATOM 717 O O . SER A 1 90 ? 5.052 -4.283 5.561 1.00 90.38 90 SER A O 1
ATOM 719 N N . PRO A 1 91 ? 6.270 -2.553 4.725 1.00 94.38 91 PRO A N 1
ATOM 720 C CA . PRO A 1 91 ? 5.951 -2.806 3.325 1.00 94.38 91 PRO A CA 1
ATOM 721 C C . PRO A 1 91 ? 6.320 -4.228 2.906 1.00 94.38 91 PRO A C 1
ATOM 723 O O . PRO A 1 91 ? 7.373 -4.739 3.290 1.00 94.38 91 PRO A O 1
ATOM 726 N N . LEU A 1 92 ? 5.465 -4.855 2.103 1.00 96.31 92 LEU A N 1
ATOM 727 C CA . LEU A 1 92 ? 5.790 -6.117 1.444 1.00 96.31 92 LEU A CA 1
ATOM 728 C C . LEU A 1 92 ? 6.374 -5.801 0.065 1.00 96.31 92 LEU A C 1
ATOM 730 O O . LEU A 1 92 ? 5.656 -5.262 -0.774 1.00 96.31 92 LEU A O 1
ATOM 734 N N . ILE A 1 93 ? 7.651 -6.131 -0.139 1.00 96.62 93 ILE A N 1
ATOM 735 C CA . ILE A 1 93 ? 8.362 -5.901 -1.403 1.00 96.62 93 ILE A CA 1
ATOM 736 C C . ILE A 1 93 ? 8.176 -7.098 -2.334 1.00 96.62 93 ILE A C 1
ATOM 738 O O . ILE A 1 93 ? 8.459 -8.228 -1.928 1.00 96.62 93 ILE A O 1
ATOM 742 N N . VAL A 1 94 ? 7.667 -6.853 -3.539 1.00 95.81 94 VAL A N 1
ATOM 743 C CA . VAL A 1 94 ? 7.259 -7.868 -4.526 1.00 95.81 94 VAL A CA 1
ATOM 744 C C . VAL A 1 94 ? 7.365 -7.310 -5.948 1.00 95.81 94 VAL A C 1
ATOM 746 O O . VAL A 1 94 ? 7.543 -6.115 -6.115 1.00 95.81 94 VAL A O 1
ATOM 749 N N . ASP A 1 95 ? 7.244 -8.177 -6.946 1.00 95.31 95 ASP A N 1
ATOM 750 C CA . ASP A 1 95 ? 7.128 -7.843 -8.370 1.00 95.31 95 ASP A CA 1
ATOM 751 C C . ASP A 1 95 ? 5.632 -7.771 -8.763 1.00 95.31 95 ASP A C 1
ATOM 753 O O . ASP A 1 95 ? 4.956 -8.803 -8.894 1.00 95.31 95 ASP A O 1
ATOM 757 N N . LEU A 1 96 ? 5.062 -6.561 -8.821 1.00 94.31 96 LEU A N 1
ATOM 758 C CA . LEU A 1 96 ? 3.658 -6.323 -9.188 1.00 94.31 96 LEU A CA 1
ATOM 759 C C . LEU A 1 96 ? 3.484 -5.995 -10.673 1.00 94.31 96 LEU A C 1
ATOM 761 O O . LEU A 1 96 ? 2.379 -6.206 -11.183 1.00 94.31 96 LEU A O 1
ATOM 765 N N . ASP A 1 97 ? 4.506 -5.465 -11.344 1.00 92.75 97 ASP A N 1
ATOM 766 C CA . ASP A 1 97 ? 4.467 -5.129 -12.771 1.00 92.75 97 ASP A CA 1
ATOM 767 C C . ASP A 1 97 ? 4.995 -6.238 -13.705 1.00 92.75 97 ASP A C 1
ATOM 769 O O . ASP A 1 97 ? 4.820 -6.148 -14.923 1.00 92.75 97 ASP A O 1
ATOM 773 N N . GLU A 1 98 ? 5.490 -7.333 -13.126 1.00 92.06 98 GLU A N 1
ATOM 774 C CA . GLU A 1 98 ? 5.983 -8.542 -13.789 1.00 92.06 98 GLU A CA 1
ATOM 775 C C . GLU A 1 98 ? 7.250 -8.319 -14.630 1.00 92.06 98 GLU A C 1
ATOM 777 O O . GLU A 1 98 ? 7.459 -9.003 -15.641 1.00 92.06 98 GLU A O 1
ATOM 782 N N . ASP A 1 99 ? 8.113 -7.385 -14.221 1.00 92.88 99 ASP A N 1
ATOM 783 C CA . ASP A 1 99 ? 9.400 -7.132 -14.874 1.00 92.88 99 ASP A CA 1
ATOM 784 C C . ASP A 1 99 ? 10.522 -8.105 -14.440 1.00 92.88 99 ASP A C 1
ATOM 786 O O . ASP A 1 99 ? 11.606 -8.135 -15.037 1.00 92.88 99 ASP A O 1
ATOM 790 N N . GLY A 1 100 ? 10.244 -8.968 -13.455 1.00 92.44 100 GLY A N 1
ATOM 791 C CA . GLY A 1 100 ? 11.174 -9.952 -12.906 1.00 92.44 100 GLY A CA 1
ATOM 792 C C . GLY A 1 100 ? 12.009 -9.440 -11.730 1.00 92.44 100 GLY A C 1
ATOM 793 O O . GLY A 1 100 ? 12.884 -10.173 -11.247 1.00 92.44 100 GLY A O 1
ATOM 794 N N . VAL A 1 101 ? 11.764 -8.219 -11.254 1.00 92.69 101 VAL A N 1
ATOM 795 C CA . VAL A 1 101 ? 12.458 -7.585 -10.136 1.00 92.69 101 VAL A CA 1
ATOM 796 C C . VAL A 1 101 ? 11.472 -7.338 -8.995 1.00 92.69 101 VAL A C 1
ATOM 798 O O . VAL A 1 101 ? 10.408 -6.762 -9.149 1.00 92.69 101 VAL A O 1
ATOM 801 N N . ASN A 1 102 ? 11.835 -7.770 -7.784 1.00 93.75 102 ASN A N 1
ATOM 802 C CA . ASN A 1 102 ? 11.050 -7.429 -6.596 1.00 93.75 102 ASN A CA 1
ATOM 803 C C . ASN A 1 102 ? 11.429 -6.027 -6.117 1.00 93.75 102 ASN A C 1
ATOM 805 O O . ASN A 1 102 ? 12.244 -5.891 -5.198 1.00 93.75 102 ASN A O 1
ATOM 809 N N . ASP A 1 103 ? 10.867 -5.000 -6.737 1.00 93.69 103 ASP A N 1
ATOM 810 C CA . ASP A 1 103 ? 11.090 -3.611 -6.347 1.00 93.69 103 ASP A CA 1
ATOM 811 C C . ASP A 1 103 ? 9.813 -2.778 -6.207 1.00 93.69 103 ASP A C 1
ATOM 813 O O . ASP A 1 103 ? 9.914 -1.603 -5.865 1.00 93.69 103 ASP A O 1
ATOM 817 N N . ASP A 1 104 ? 8.631 -3.383 -6.312 1.00 95.38 104 ASP A N 1
ATOM 818 C CA . ASP A 1 104 ? 7.369 -2.759 -5.929 1.00 95.38 104 ASP A CA 1
ATOM 819 C C . ASP A 1 104 ? 7.065 -2.976 -4.449 1.00 95.38 104 ASP A C 1
ATOM 821 O O . ASP A 1 104 ? 7.589 -3.877 -3.793 1.00 95.38 104 ASP A O 1
ATOM 825 N N . ALA A 1 105 ? 6.167 -2.164 -3.895 1.00 96.38 105 ALA A N 1
A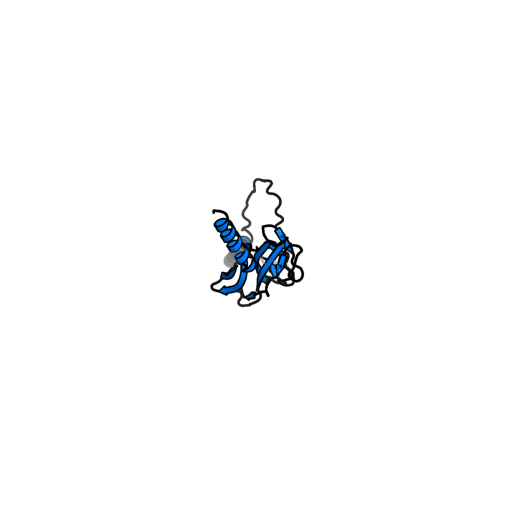TOM 826 C CA . ALA A 1 105 ? 5.797 -2.256 -2.489 1.00 96.38 105 ALA A CA 1
ATOM 827 C C . ALA A 1 105 ? 4.287 -2.268 -2.282 1.00 96.38 105 ALA A C 1
ATOM 829 O O . ALA A 1 105 ? 3.585 -1.359 -2.712 1.00 96.38 105 ALA A O 1
ATOM 830 N N . ILE A 1 106 ? 3.791 -3.240 -1.518 1.00 95.94 106 ILE A N 1
ATOM 831 C CA . ILE A 1 106 ? 2.429 -3.245 -0.978 1.00 95.94 106 ILE A CA 1
ATOM 832 C C . ILE A 1 106 ? 2.452 -2.614 0.416 1.00 95.94 106 ILE A C 1
ATOM 834 O O . ILE A 1 106 ? 3.215 -3.036 1.291 1.00 95.94 106 ILE A O 1
ATOM 838 N N . LEU A 1 107 ? 1.580 -1.634 0.642 1.00 94.38 107 LEU A N 1
ATOM 839 C CA . LEU A 1 107 ? 1.488 -0.864 1.878 1.00 94.38 107 LEU A CA 1
ATOM 840 C C . LEU A 1 107 ? 0.148 -1.090 2.571 1.00 94.38 107 LEU A C 1
ATOM 842 O O . LEU A 1 107 ? -0.901 -1.108 1.928 1.00 94.38 107 LEU A O 1
ATOM 846 N N . VAL A 1 108 ? 0.184 -1.190 3.901 1.00 92.31 108 VAL A N 1
ATOM 847 C CA . VAL A 1 108 ? -1.016 -1.183 4.745 1.00 92.31 108 VAL A CA 1
ATOM 848 C C . VAL A 1 108 ? -1.053 0.129 5.509 1.00 92.31 108 VAL A C 1
ATOM 850 O O . VAL A 1 108 ? -0.178 0.394 6.337 1.00 92.31 108 VAL A O 1
ATOM 853 N N . LEU A 1 109 ? -2.071 0.932 5.229 1.00 91.88 109 LEU A N 1
ATOM 854 C CA . LEU A 1 109 ? -2.284 2.239 5.832 1.00 91.88 109 LEU A CA 1
ATOM 855 C C . LEU A 1 109 ? -3.404 2.141 6.865 1.00 91.88 109 LEU A C 1
ATOM 857 O O . LEU A 1 109 ? -4.450 1.554 6.599 1.00 91.88 109 LEU A O 1
ATOM 861 N N . GLY A 1 110 ? -3.192 2.717 8.039 1.00 89.38 110 GLY A N 1
ATOM 862 C CA . GLY A 1 110 ? -4.225 2.934 9.041 1.00 89.38 110 GLY A CA 1
ATOM 863 C C . GLY A 1 110 ? -4.662 4.392 9.038 1.00 89.38 110 GLY A C 1
ATOM 864 O O . GLY A 1 110 ? -3.816 5.284 9.055 1.00 89.38 110 GLY A O 1
ATOM 865 N N . LYS A 1 111 ? -5.976 4.618 9.056 1.00 88.06 111 LYS A N 1
ATOM 866 C CA . LYS A 1 111 ? -6.613 5.902 9.351 1.00 88.06 111 LYS A CA 1
ATOM 867 C C . LYS A 1 111 ? -7.147 5.859 10.776 1.00 88.06 111 LYS A C 1
ATOM 869 O O . LYS A 1 111 ? -7.885 4.936 11.120 1.00 88.06 111 LYS A O 1
ATOM 874 N N . GLY A 1 112 ? -6.758 6.819 11.611 1.00 71.69 112 GLY A N 1
ATOM 875 C CA . GLY A 1 112 ? -7.126 6.848 13.026 1.00 71.69 112 GLY A CA 1
ATOM 876 C C . GLY A 1 112 ? -7.597 8.225 13.467 1.00 71.69 112 GLY A C 1
ATOM 877 O O . GLY A 1 112 ? -6.778 9.070 13.802 1.00 71.69 112 GLY A O 1
ATOM 878 N N . LEU A 1 113 ? -8.914 8.418 13.527 1.00 51.62 113 LEU A N 1
ATOM 879 C CA . LEU A 1 113 ? -9.543 9.501 14.283 1.00 51.62 113 LEU A CA 1
ATOM 880 C C . LEU A 1 113 ? -10.331 8.859 15.433 1.00 51.62 113 LEU A C 1
ATOM 882 O O . LEU A 1 113 ? -11.138 7.958 15.205 1.00 51.62 113 LEU A O 1
ATOM 886 N N . GLU A 1 114 ? -10.060 9.290 16.668 1.00 46.84 114 GLU A N 1
ATOM 887 C CA . GLU A 1 114 ? -10.931 9.088 17.842 1.00 46.84 114 GLU A CA 1
ATOM 888 C C . GLU A 1 114 ? -11.505 7.657 18.025 1.00 46.84 114 GLU A C 1
ATOM 890 O O . GLU A 1 114 ? -12.706 7.455 18.193 1.00 46.84 114 GLU A O 1
ATOM 895 N N . GLY A 1 115 ? -10.659 6.619 17.980 1.00 49.41 115 GLY A N 1
ATOM 896 C CA . GLY A 1 115 ? -11.068 5.230 18.282 1.00 49.41 115 GLY A CA 1
ATOM 897 C C . GLY A 1 115 ? -11.751 4.460 17.135 1.00 49.41 115 GLY A C 1
ATOM 898 O O . GLY A 1 115 ? -12.137 3.289 17.296 1.00 49.41 115 GLY A O 1
ATOM 899 N N . LYS A 1 116 ? -11.862 5.069 15.948 1.00 55.84 116 LYS A N 1
ATOM 900 C CA . LYS A 1 116 ? -12.181 4.375 14.694 1.00 55.84 116 LYS A CA 1
ATOM 901 C C . LYS A 1 116 ? -10.892 4.161 13.904 1.00 55.84 116 LYS A C 1
ATOM 903 O O . LYS A 1 116 ? -10.219 5.116 13.531 1.00 55.84 116 LYS A O 1
ATOM 908 N N . HIS A 1 117 ? -10.556 2.892 13.683 1.00 73.62 117 HIS A N 1
ATOM 909 C CA . HIS A 1 117 ? -9.438 2.482 12.843 1.00 73.62 117 HIS A CA 1
ATOM 910 C C . HIS A 1 117 ? -10.003 1.897 11.554 1.00 73.62 117 HIS A C 1
ATOM 912 O O . HIS A 1 117 ? -10.707 0.883 11.600 1.00 73.62 117 HIS A O 1
ATOM 918 N N . SER A 1 118 ? -9.711 2.553 10.438 1.00 85.25 118 SER A N 1
ATOM 919 C CA . SER A 1 118 ? -9.993 2.045 9.096 1.00 85.25 118 SER A CA 1
ATOM 920 C C . SER A 1 118 ? -8.664 1.691 8.453 1.00 85.25 118 SER A C 1
ATOM 922 O O . SER A 1 118 ? -7.706 2.463 8.537 1.00 85.25 118 SER A O 1
ATOM 924 N N . TYR A 1 119 ? -8.588 0.516 7.840 1.00 89.12 119 TYR A N 1
ATOM 925 C CA . TYR A 1 119 ? -7.366 0.056 7.192 1.00 89.12 119 TYR A CA 1
ATOM 926 C C . TYR A 1 119 ? -7.540 0.045 5.687 1.00 89.12 119 TYR A C 1
ATOM 928 O O . TYR A 1 119 ? -8.565 -0.400 5.174 1.00 89.12 119 TYR A O 1
ATOM 936 N N . TYR A 1 120 ? -6.507 0.494 4.993 1.00 92.19 120 TYR A N 1
ATOM 937 C CA . TYR A 1 120 ? -6.438 0.547 3.547 1.00 92.19 120 TYR A CA 1
ATOM 938 C C . TYR A 1 120 ? -5.223 -0.237 3.075 1.00 92.19 120 TYR A C 1
ATOM 940 O O . TYR A 1 120 ? -4.196 -0.289 3.757 1.00 92.19 120 TYR A O 1
ATOM 948 N N . ILE A 1 121 ? -5.331 -0.817 1.888 1.00 94.31 121 ILE A N 1
ATOM 949 C CA . ILE A 1 121 ? -4.203 -1.405 1.181 1.00 94.31 121 ILE A CA 1
ATOM 950 C C . ILE A 1 121 ? -3.927 -0.614 -0.085 1.00 94.31 121 ILE A C 1
ATOM 952 O O . ILE A 1 121 ? -4.848 -0.286 -0.824 1.00 94.31 121 ILE A O 1
ATOM 956 N N . THR A 1 122 ? -2.667 -0.291 -0.334 1.00 95.38 122 THR A N 1
ATOM 957 C CA . THR A 1 122 ? -2.233 0.346 -1.579 1.00 95.38 122 THR A CA 1
ATOM 958 C C . THR A 1 122 ? -0.928 -0.277 -2.051 1.00 95.38 122 THR A C 1
ATOM 960 O O . THR A 1 122 ? -0.353 -1.124 -1.364 1.00 95.38 122 THR A O 1
ATOM 963 N N . ALA A 1 123 ? -0.469 0.128 -3.227 1.00 95.56 123 ALA A N 1
ATOM 964 C CA . ALA A 1 123 ? 0.815 -0.268 -3.767 1.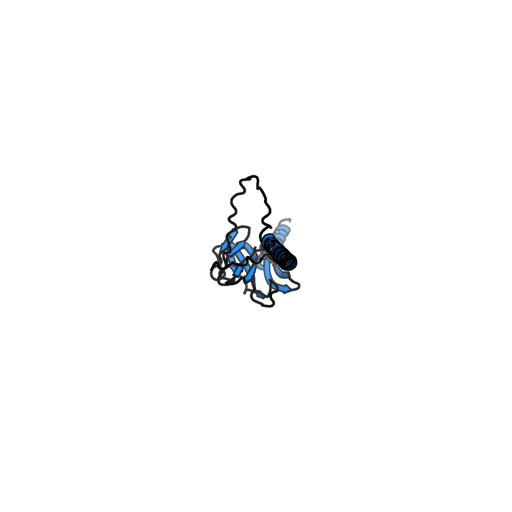00 95.56 123 ALA A CA 1
ATOM 965 C C . ALA A 1 123 ? 1.594 0.936 -4.303 1.00 95.56 123 ALA A C 1
ATOM 967 O O . ALA A 1 123 ? 1.025 1.967 -4.669 1.00 95.56 123 ALA A O 1
ATOM 968 N N . ALA A 1 124 ? 2.907 0.788 -4.346 1.00 95.25 124 ALA A N 1
ATOM 969 C CA . ALA A 1 124 ? 3.831 1.695 -4.994 1.00 95.25 124 ALA A CA 1
ATOM 970 C C . ALA A 1 124 ? 4.572 0.898 -6.061 1.00 95.25 124 ALA A C 1
ATOM 972 O O . ALA A 1 124 ? 5.281 -0.043 -5.714 1.00 95.25 124 ALA A O 1
ATOM 973 N N . ILE A 1 125 ? 4.378 1.271 -7.324 1.00 93.94 125 ILE A N 1
ATOM 974 C CA . ILE A 1 125 ? 5.019 0.610 -8.462 1.00 93.94 125 ILE A CA 1
ATOM 975 C C . ILE A 1 125 ? 6.304 1.355 -8.805 1.00 93.94 125 ILE A C 1
ATOM 977 O O . ILE A 1 125 ? 6.279 2.593 -8.914 1.00 93.94 125 ILE A O 1
ATOM 981 N N . LYS A 1 126 ? 7.421 0.645 -8.957 1.00 90.88 126 LYS A N 1
ATOM 982 C CA . LYS A 1 126 ? 8.678 1.225 -9.398 1.00 90.88 126 LYS A CA 1
ATOM 983 C C . LYS A 1 126 ? 8.480 1.836 -10.778 1.00 90.88 126 LYS A C 1
ATOM 985 O O . LYS A 1 126 ? 7.876 1.282 -11.686 1.00 90.88 126 LYS A O 1
ATOM 990 N N . TYR A 1 127 ? 8.956 3.062 -10.935 1.00 85.19 127 TYR A N 1
ATOM 991 C CA . TYR A 1 127 ? 8.796 3.793 -12.175 1.00 85.19 127 TYR A CA 1
ATOM 992 C C . TYR A 1 127 ? 10.014 4.671 -12.446 1.00 85.19 127 TYR A C 1
ATOM 994 O O . TYR A 1 127 ? 10.160 5.724 -11.823 1.00 85.19 127 TYR A O 1
ATOM 1002 N N . PHE A 1 128 ? 10.851 4.267 -13.410 1.00 81.25 128 PHE A N 1
ATOM 1003 C CA . PHE A 1 128 ? 12.065 4.950 -13.898 1.00 81.25 128 PHE A CA 1
ATOM 1004 C C . PHE A 1 128 ? 12.993 5.478 -12.783 1.00 81.25 128 PHE A C 1
ATOM 1006 O O . PHE A 1 128 ? 14.002 4.856 -12.472 1.00 81.25 128 PHE A O 1
ATOM 1013 N N . TYR A 1 129 ? 12.660 6.626 -12.182 1.00 79.00 129 TYR A N 1
ATOM 1014 C CA . TYR A 1 129 ? 13.457 7.332 -11.173 1.00 79.00 129 TYR A CA 1
ATOM 1015 C C . TYR A 1 129 ? 12.852 7.327 -9.761 1.00 79.00 129 TYR A C 1
ATOM 1017 O O . TYR A 1 129 ? 13.355 8.022 -8.883 1.00 79.00 129 TYR A O 1
ATOM 1025 N N . GLY A 1 130 ? 11.791 6.561 -9.510 1.00 87.81 130 GLY A N 1
ATOM 1026 C CA . GLY A 1 130 ? 11.190 6.484 -8.181 1.00 87.81 130 GLY A CA 1
ATOM 1027 C C . GLY A 1 130 ? 9.972 5.575 -8.147 1.00 87.81 130 GLY A C 1
ATOM 1028 O O . GLY A 1 130 ? 9.983 4.534 -8.793 1.00 87.81 130 GLY A O 1
ATOM 1029 N N . TYR A 1 131 ? 8.952 5.953 -7.384 1.00 90.50 131 TYR A N 1
ATOM 1030 C CA . TYR A 1 131 ? 7.770 5.136 -7.126 1.00 90.50 131 TYR A CA 1
ATOM 1031 C C . TYR A 1 131 ? 6.480 5.879 -7.444 1.00 90.50 131 TYR A C 1
ATOM 1033 O O . TYR A 1 131 ? 6.265 7.011 -7.006 1.00 90.50 131 TYR A O 1
ATOM 1041 N N . LYS A 1 132 ? 5.590 5.222 -8.183 1.00 91.25 132 LYS A N 1
ATOM 1042 C CA . LYS A 1 132 ? 4.240 5.699 -8.458 1.00 91.25 132 LYS A CA 1
ATOM 1043 C C . LYS A 1 132 ? 3.263 4.976 -7.535 1.00 91.25 132 LYS A C 1
ATOM 1045 O O . LYS A 1 132 ? 3.002 3.789 -7.714 1.00 91.25 132 LYS A O 1
ATOM 1050 N N . GLY A 1 133 ? 2.714 5.695 -6.560 1.00 90.31 133 GLY A N 1
ATOM 1051 C CA . GLY A 1 133 ? 1.633 5.168 -5.734 1.00 90.31 133 GLY A CA 1
ATOM 1052 C C . GLY A 1 133 ? 0.353 4.962 -6.545 1.00 90.31 133 GLY A C 1
ATOM 1053 O O . GLY A 1 133 ? 0.082 5.694 -7.504 1.00 90.31 133 GLY A O 1
ATOM 1054 N N . VAL A 1 134 ? -0.430 3.954 -6.169 1.00 91.25 134 VAL A N 1
ATOM 1055 C CA . VAL A 1 134 ? -1.720 3.641 -6.798 1.00 91.25 134 VAL A CA 1
ATOM 1056 C C . VAL A 1 134 ? -2.889 3.923 -5.856 1.00 91.25 134 VAL A C 1
ATOM 1058 O O . VAL A 1 134 ? -2.729 4.407 -4.730 1.00 91.25 134 VAL A O 1
ATOM 1061 N N . ASN A 1 135 ? -4.093 3.640 -6.347 1.00 92.75 135 ASN A N 1
ATOM 1062 C CA . ASN A 1 135 ? -5.317 3.780 -5.577 1.00 92.75 135 ASN A CA 1
ATOM 1063 C C . ASN A 1 135 ? -5.307 2.821 -4.386 1.00 92.75 135 ASN A C 1
ATOM 1065 O O . ASN A 1 135 ? -5.087 1.620 -4.539 1.00 92.75 135 ASN A O 1
ATOM 1069 N N . ALA A 1 136 ? -5.583 3.360 -3.206 1.00 92.94 136 ALA A N 1
ATOM 1070 C CA . ALA A 1 136 ? -5.795 2.578 -2.012 1.00 92.94 136 ALA A CA 1
ATOM 1071 C C . ALA A 1 136 ? -7.216 2.003 -1.994 1.00 92.94 136 ALA A C 1
ATOM 1073 O O . ALA A 1 136 ? -8.185 2.675 -2.346 1.00 92.94 136 ALA A O 1
ATOM 1074 N N . VAL A 1 137 ? -7.330 0.761 -1.542 1.00 91.81 137 VAL A N 1
ATOM 1075 C CA . VAL A 1 137 ? -8.591 0.046 -1.357 1.00 91.81 137 VAL A CA 1
ATOM 1076 C C . VAL A 1 137 ? -8.860 -0.077 0.136 1.00 91.81 137 VAL A C 1
ATOM 1078 O O . VAL A 1 137 ? -8.001 -0.544 0.886 1.00 91.81 137 VAL A O 1
ATOM 1081 N N . LEU A 1 138 ? -10.054 0.327 0.572 1.00 90.19 138 LEU A N 1
ATOM 1082 C CA . LEU A 1 138 ? -10.502 0.113 1.945 1.00 90.19 138 LEU A CA 1
ATOM 1083 C C . LEU A 1 138 ? -10.647 -1.393 2.207 1.00 90.19 138 LEU A C 1
ATOM 1085 O O . LEU A 1 138 ? -11.350 -2.092 1.481 1.00 90.19 138 LEU A O 1
ATOM 1089 N N . ILE A 1 139 ? -10.000 -1.882 3.264 1.00 85.56 139 ILE A N 1
ATOM 1090 C CA . ILE A 1 139 ? -10.150 -3.260 3.734 1.00 85.56 139 ILE A CA 1
ATOM 1091 C C . ILE A 1 139 ? -11.476 -3.363 4.494 1.00 85.56 139 ILE A C 1
ATOM 1093 O O . ILE A 1 139 ? -12.399 -4.023 4.020 1.00 85.56 139 ILE A O 1
ATOM 1097 N N . LYS A 1 140 ? -11.576 -2.704 5.662 1.00 72.25 140 LYS A N 1
ATOM 1098 C CA . LYS A 1 140 ? -12.806 -2.517 6.455 1.00 72.25 140 LYS A CA 1
ATOM 1099 C C . LYS A 1 140 ? -12.533 -1.684 7.717 1.00 72.25 140 LYS A C 1
ATOM 1101 O O . LYS A 1 140 ? -11.386 -1.567 8.155 1.00 72.25 140 LYS A O 1
ATOM 1106 N N . ASP A 1 141 ? -13.598 -1.194 8.344 1.00 70.94 141 ASP A N 1
ATOM 1107 C CA . ASP A 1 141 ? -13.557 -0.560 9.665 1.00 70.94 141 ASP A CA 1
ATOM 1108 C C . ASP A 1 141 ? -13.433 -1.589 10.800 1.00 70.94 141 ASP A C 1
ATOM 1110 O O . ASP A 1 141 ? -14.056 -2.651 10.757 1.00 70.94 141 ASP A O 1
ATOM 1114 N N . ALA A 1 142 ? -12.696 -1.235 11.860 1.00 61.78 142 ALA A N 1
ATOM 1115 C CA . ALA A 1 142 ? -12.615 -1.981 13.125 1.00 61.78 142 ALA A CA 1
ATOM 1116 C C . ALA A 1 142 ? -12.048 -3.418 13.038 1.00 61.78 142 ALA A C 1
ATOM 1118 O O . ALA A 1 142 ? -12.281 -4.228 13.940 1.00 61.78 142 ALA A O 1
ATOM 1119 N N . LEU A 1 143 ? -11.277 -3.717 11.992 1.00 71.44 143 LEU A N 1
ATOM 1120 C CA . LEU A 1 143 ? -10.551 -4.979 11.838 1.00 71.44 143 LEU A CA 1
ATOM 1121 C C . LEU A 1 143 ? -9.054 -4.757 11.993 1.00 71.44 143 LEU A C 1
ATOM 1123 O O . LEU A 1 143 ? -8.551 -3.740 11.546 1.00 71.44 143 LEU A O 1
ATOM 1127 N N . THR A 1 144 ? -8.334 -5.715 12.558 1.00 79.62 144 THR A N 1
ATOM 1128 C CA . THR A 1 144 ? -6.869 -5.721 12.566 1.00 79.62 144 THR A CA 1
ATOM 1129 C C . THR A 1 144 ? -6.371 -6.479 11.340 1.00 79.62 144 THR A C 1
ATOM 1131 O O . THR A 1 144 ? -6.896 -7.541 11.015 1.00 79.62 144 THR A O 1
ATOM 1134 N N . VAL A 1 145 ? -5.358 -5.951 10.647 1.00 84.25 145 VAL A N 1
ATOM 1135 C CA . VAL A 1 145 ? -4.710 -6.656 9.530 1.00 84.25 145 VAL A CA 1
ATOM 1136 C C . VAL A 1 145 ? -3.649 -7.613 10.071 1.00 84.25 145 VAL A C 1
ATOM 1138 O O . VAL A 1 145 ? -2.594 -7.176 10.535 1.00 84.25 145 VAL A O 1
ATOM 1141 N N . ASP A 1 146 ? -3.899 -8.916 9.963 1.00 85.56 146 ASP A N 1
ATOM 1142 C CA . ASP A 1 146 ? -3.015 -9.961 10.488 1.00 85.56 146 ASP A CA 1
ATOM 1143 C C . ASP A 1 146 ? -1.858 -10.251 9.527 1.00 85.56 146 ASP A C 1
ATOM 1145 O O . ASP A 1 146 ? -0.678 -10.261 9.897 1.00 85.56 146 ASP A O 1
ATOM 1149 N N . LYS A 1 147 ? -2.199 -10.489 8.254 1.00 88.88 147 LYS A N 1
ATOM 1150 C CA . LYS A 1 147 ? -1.248 -10.907 7.221 1.00 88.88 147 LYS A CA 1
ATOM 1151 C C . LYS A 1 147 ? -1.607 -10.311 5.869 1.00 88.88 147 LYS A C 1
ATOM 1153 O O . LYS A 1 147 ? -2.764 -10.307 5.467 1.00 88.88 147 LYS A O 1
ATOM 1158 N N . VAL A 1 148 ? -0.576 -9.891 5.146 1.00 92.69 148 VAL A N 1
ATOM 1159 C CA . VAL A 1 148 ? -0.645 -9.553 3.723 1.00 92.69 148 VAL A CA 1
ATOM 1160 C C . VAL A 1 148 ? 0.305 -10.479 2.978 1.00 92.69 148 VAL A C 1
ATOM 1162 O O . VAL A 1 148 ? 1.405 -10.757 3.457 1.00 92.69 148 VAL A O 1
ATOM 1165 N N . SER A 1 149 ? -0.132 -10.986 1.834 1.00 94.19 149 SER A N 1
ATOM 1166 C CA . SER A 1 149 ? 0.687 -11.803 0.940 1.00 94.19 149 SER A CA 1
ATOM 1167 C C . SER A 1 149 ? 0.337 -11.516 -0.510 1.00 94.19 149 SER A C 1
ATOM 1169 O O . SER A 1 149 ? -0.802 -11.160 -0.803 1.00 94.19 149 SER A O 1
ATOM 1171 N N . TYR A 1 150 ? 1.282 -11.754 -1.407 1.00 93.81 150 TYR A N 1
ATOM 1172 C CA . TYR A 1 150 ? 1.074 -11.683 -2.845 1.00 93.81 150 TYR A CA 1
ATOM 1173 C C . TYR A 1 150 ? 1.250 -13.075 -3.453 1.00 93.81 150 TYR A C 1
ATOM 1175 O O . TYR A 1 150 ? 2.251 -13.742 -3.200 1.00 93.81 150 TYR A O 1
ATOM 1183 N N . ALA A 1 151 ? 0.235 -13.545 -4.173 1.00 91.06 151 ALA A N 1
ATOM 1184 C CA . ALA A 1 151 ? 0.247 -14.825 -4.876 1.00 91.06 151 ALA A CA 1
ATOM 1185 C C . ALA A 1 151 ? -0.812 -14.813 -5.979 1.00 91.06 151 ALA A C 1
ATOM 1187 O O . ALA A 1 151 ? -1.860 -14.188 -5.816 1.00 91.06 151 ALA A O 1
ATOM 1188 N N . ASP A 1 152 ? -0.571 -15.538 -7.071 1.00 91.31 152 ASP A N 1
ATOM 1189 C CA . ASP A 1 152 ? -1.515 -15.660 -8.192 1.00 91.31 152 ASP A CA 1
ATOM 1190 C C . ASP A 1 152 ? -1.922 -14.294 -8.778 1.00 91.31 152 ASP A C 1
ATOM 1192 O O . ASP A 1 152 ? -3.089 -14.080 -9.114 1.00 91.31 152 ASP A O 1
ATOM 1196 N N . LYS A 1 153 ? -0.970 -13.346 -8.830 1.00 89.19 153 LYS A N 1
ATOM 1197 C CA . LYS A 1 153 ? -1.186 -11.949 -9.252 1.00 89.19 153 LYS A CA 1
ATOM 1198 C C . LYS A 1 153 ? -2.250 -11.213 -8.430 1.00 89.19 153 LYS A C 1
ATOM 1200 O O . LYS A 1 153 ? -2.947 -10.326 -8.916 1.00 89.19 153 LYS A O 1
ATOM 1205 N N . LYS A 1 154 ? -2.431 -11.623 -7.173 1.00 91.75 154 LYS A N 1
ATOM 1206 C CA . LYS A 1 154 ? -3.429 -11.071 -6.256 1.00 91.75 154 LYS A CA 1
ATOM 1207 C C . LYS A 1 154 ? -2.805 -10.760 -4.911 1.00 91.75 154 LYS A C 1
ATOM 1209 O O . LYS A 1 154 ? -2.075 -11.565 -4.330 1.00 91.75 154 LYS A O 1
ATOM 1214 N N . ILE A 1 155 ? -3.180 -9.605 -4.380 1.00 92.19 155 ILE A N 1
ATOM 1215 C CA . ILE A 1 155 ? -2.888 -9.235 -3.003 1.00 92.19 155 ILE A CA 1
ATOM 1216 C C . ILE A 1 155 ? -3.958 -9.875 -2.115 1.00 92.19 155 ILE A C 1
ATOM 1218 O O . ILE A 1 155 ? -5.149 -9.603 -2.260 1.00 92.19 155 ILE A O 1
ATOM 1222 N N . LYS A 1 156 ? -3.538 -10.760 -1.211 1.00 93.31 156 LYS A N 1
ATOM 1223 C CA . LYS A 1 156 ? -4.400 -11.440 -0.237 1.00 93.31 156 LYS A CA 1
ATOM 1224 C C . LYS A 1 156 ? -4.190 -10.798 1.130 1.00 93.31 156 LYS A C 1
ATOM 1226 O O . LYS A 1 156 ? -3.054 -10.693 1.596 1.00 93.31 156 LYS A O 1
ATOM 1231 N N . VAL A 1 157 ? -5.286 -10.387 1.763 1.00 90.19 157 VAL A N 1
ATOM 1232 C CA . VAL A 1 157 ? -5.291 -9.733 3.077 1.00 90.19 157 VAL A CA 1
ATOM 1233 C C . VAL A 1 157 ? -6.110 -10.575 4.043 1.00 90.19 157 VAL A C 1
ATOM 1235 O O . VAL A 1 157 ? -7.299 -10.787 3.824 1.00 90.19 157 VAL A O 1
ATOM 1238 N N . ASN A 1 158 ? -5.471 -11.025 5.118 1.00 89.00 158 ASN A N 1
ATOM 1239 C CA . ASN A 1 158 ? -6.133 -11.670 6.243 1.00 89.00 158 ASN A CA 1
ATOM 1240 C C . ASN A 1 158 ? -6.329 -10.644 7.353 1.00 89.00 158 ASN A C 1
ATOM 1242 O O . ASN A 1 158 ? -5.397 -9.908 7.694 1.00 89.00 158 ASN A O 1
ATOM 1246 N N . TYR A 1 159 ? -7.530 -10.622 7.912 1.00 86.38 159 TYR A N 1
ATOM 1247 C CA . TYR A 1 159 ? -7.918 -9.691 8.954 1.00 86.38 159 TYR A CA 1
ATOM 1248 C C . TYR A 1 159 ? -8.791 -10.379 10.004 1.00 86.38 159 TYR A C 1
ATOM 1250 O O . TYR A 1 159 ? -9.531 -11.318 9.694 1.00 86.38 159 TYR A O 1
ATOM 1258 N N . SER A 1 160 ? -8.764 -9.854 11.225 1.00 82.25 160 SER A N 1
ATOM 1259 C CA . SER A 1 160 ? -9.615 -10.291 12.330 1.00 82.25 160 SER A CA 1
ATOM 1260 C C . SER A 1 160 ? -10.416 -9.121 12.890 1.00 82.25 160 SER A C 1
ATOM 1262 O O . SER A 1 160 ? -10.015 -7.965 12.761 1.00 82.25 160 SER A O 1
ATOM 1264 N N . LEU A 1 161 ? -11.534 -9.396 13.565 1.00 76.75 161 LEU A N 1
ATOM 1265 C CA . LEU A 1 161 ? -12.151 -8.384 14.426 1.00 76.75 161 LEU A CA 1
ATOM 1266 C C . LEU A 1 161 ? -11.168 -7.979 15.529 1.00 76.75 161 LEU A C 1
ATOM 1268 O O . LEU A 1 161 ? -10.425 -8.816 16.050 1.00 76.75 161 LEU A O 1
ATOM 1272 N N . ASP A 1 162 ? -11.145 -6.690 15.873 1.00 67.69 162 ASP A N 1
ATOM 1273 C CA . ASP A 1 162 ? -10.398 -6.239 17.045 1.00 67.69 162 ASP A CA 1
ATOM 1274 C C . ASP A 1 162 ? -11.046 -6.851 18.298 1.00 67.69 162 ASP A C 1
ATOM 1276 O O . ASP A 1 162 ? -12.171 -6.498 18.667 1.00 67.69 162 ASP A O 1
ATOM 1280 N N . LYS A 1 163 ? -10.326 -7.760 18.969 1.00 59.12 163 LYS A N 1
ATOM 1281 C CA . LYS A 1 163 ? -10.780 -8.439 20.195 1.00 59.12 163 LYS A CA 1
ATOM 1282 C C . LYS A 1 163 ? -11.234 -7.458 21.282 1.00 59.12 163 LYS A C 1
ATOM 1284 O O . LYS A 1 163 ? -12.074 -7.802 22.105 1.00 59.12 163 LYS A O 1
ATOM 1289 N N . ARG A 1 164 ? -10.728 -6.216 21.286 1.00 59.22 164 ARG A N 1
ATOM 1290 C CA . ARG A 1 164 ? -11.169 -5.171 22.231 1.00 59.22 164 ARG A CA 1
ATOM 1291 C C . ARG A 1 164 ? -12.610 -4.716 21.988 1.00 59.22 164 ARG A C 1
ATOM 1293 O O . ARG A 1 164 ? -13.288 -4.330 22.935 1.00 59.22 164 ARG A O 1
ATOM 1300 N N . LYS A 1 165 ? -13.087 -4.773 20.742 1.00 56.62 165 LYS A N 1
ATOM 1301 C CA . LYS A 1 165 ? -14.472 -4.441 20.366 1.00 56.62 165 LYS A CA 1
ATOM 1302 C C . LYS A 1 165 ? -15.401 -5.652 20.445 1.00 56.62 165 LYS A C 1
ATOM 1304 O O . LYS A 1 165 ? -16.585 -5.479 20.716 1.00 56.62 165 LYS A O 1
ATOM 1309 N N . GLU A 1 166 ? -14.860 -6.857 20.288 1.00 54.22 166 GLU A N 1
ATOM 1310 C CA . GLU A 1 166 ? -15.582 -8.117 20.492 1.00 54.22 166 GLU A CA 1
ATOM 1311 C C . GLU A 1 166 ? -16.133 -8.223 21.928 1.00 54.22 166 GLU A C 1
ATOM 1313 O O . GLU A 1 166 ? -17.331 -8.432 22.114 1.00 54.22 166 GLU A O 1
ATOM 1318 N N . THR A 1 167 ? -15.312 -7.938 22.947 1.00 53.75 167 THR A N 1
ATOM 1319 C CA . THR A 1 167 ? -15.748 -7.937 24.358 1.00 53.75 167 THR A CA 1
ATOM 1320 C C . THR A 1 167 ? -16.865 -6.925 24.640 1.00 53.75 167 THR A C 1
ATOM 1322 O O . THR A 1 167 ? -17.800 -7.230 25.378 1.00 53.75 167 THR A O 1
ATOM 1325 N N . ALA A 1 168 ? -16.809 -5.734 24.033 1.00 57.50 168 ALA A N 1
ATOM 1326 C CA . ALA A 1 168 ? -17.829 -4.699 24.214 1.00 57.50 168 ALA A CA 1
ATOM 1327 C C . ALA A 1 168 ? -19.168 -5.074 23.555 1.00 57.50 168 ALA A C 1
ATOM 1329 O O . ALA A 1 168 ? -20.228 -4.805 24.115 1.00 57.50 168 ALA A O 1
ATOM 1330 N N . TYR A 1 169 ? -19.135 -5.727 22.389 1.00 55.38 169 TYR A N 1
ATOM 1331 C CA . TYR A 1 169 ? -20.343 -6.195 21.708 1.00 55.38 169 TYR A CA 1
ATOM 1332 C C . TYR A 1 169 ? -21.063 -7.280 22.520 1.00 55.38 169 TYR A C 1
ATOM 1334 O O . TYR A 1 169 ? -22.263 -7.167 22.764 1.00 55.38 169 TYR A O 1
ATOM 1342 N N . PHE A 1 170 ? -20.329 -8.280 23.018 1.00 58.66 170 PHE A N 1
ATOM 1343 C CA . PHE A 1 170 ? -20.923 -9.337 23.840 1.00 58.66 170 PHE A CA 1
ATOM 1344 C C . PHE A 1 170 ? -21.436 -8.823 25.192 1.00 58.66 170 PHE A C 1
ATOM 1346 O O . PHE A 1 170 ? -22.500 -9.248 25.624 1.00 58.66 170 PHE A O 1
ATOM 1353 N N . GLN A 1 171 ? -20.765 -7.850 25.821 1.00 57.84 171 GLN A N 1
ATOM 1354 C CA . GLN A 1 171 ? -21.264 -7.208 27.047 1.00 57.84 171 GLN A CA 1
ATOM 1355 C C . GLN A 1 171 ? -22.563 -6.419 26.833 1.00 57.84 171 GLN A C 1
ATOM 1357 O O . GLN A 1 171 ? -23.439 -6.433 27.695 1.00 57.84 171 GLN A O 1
ATOM 1362 N N . LEU A 1 172 ? -22.707 -5.731 25.697 1.00 59.03 172 LEU A N 1
ATOM 1363 C CA . LEU A 1 172 ? -23.936 -5.005 25.366 1.00 59.03 172 LEU A CA 1
ATOM 1364 C C . LEU A 1 172 ? -25.105 -5.961 25.114 1.00 59.03 172 LEU A C 1
ATOM 1366 O O . LEU A 1 172 ? -26.205 -5.709 25.599 1.00 59.03 172 LEU A O 1
ATOM 1370 N N . VAL A 1 173 ? -24.862 -7.066 24.406 1.00 64.31 173 VAL A N 1
ATOM 1371 C CA . VAL A 1 173 ? -25.876 -8.101 24.159 1.00 64.31 173 VAL A CA 1
ATOM 1372 C C . VAL A 1 173 ? -26.287 -8.789 25.465 1.00 64.31 173 VAL A C 1
ATOM 1374 O O . VAL A 1 173 ? -27.481 -8.908 25.731 1.00 64.31 173 VAL A O 1
ATOM 1377 N N . ASP A 1 174 ? -25.335 -9.152 26.328 1.00 61.69 174 ASP A N 1
ATOM 1378 C CA . ASP A 1 174 ? -25.631 -9.747 27.640 1.00 61.69 174 ASP A CA 1
ATOM 1379 C C . ASP A 1 174 ? -26.433 -8.801 28.546 1.00 61.69 174 ASP A C 1
ATOM 1381 O O . ASP A 1 174 ? -27.355 -9.233 29.235 1.00 61.69 174 ASP A O 1
ATOM 1385 N N . ASN A 1 175 ? -26.118 -7.503 28.542 1.00 60.91 175 ASN A N 1
ATOM 1386 C CA . ASN A 1 175 ? -26.854 -6.512 29.330 1.00 60.91 175 ASN A CA 1
ATOM 1387 C C . ASN A 1 175 ? -28.261 -6.246 28.778 1.00 60.91 175 ASN A C 1
ATOM 1389 O O . ASN A 1 175 ? -29.178 -5.996 29.555 1.00 60.91 175 ASN A O 1
ATOM 1393 N N . GLN A 1 176 ? -28.452 -6.321 27.458 1.00 60.25 176 GLN A N 1
ATOM 1394 C CA . GLN A 1 176 ? -29.778 -6.232 26.837 1.00 60.25 176 GLN A CA 1
ATOM 1395 C C . GLN A 1 176 ? -30.638 -7.453 27.180 1.00 60.25 176 GLN A C 1
ATOM 1397 O O . GLN A 1 176 ? -31.828 -7.294 27.414 1.00 60.25 176 GLN A O 1
ATOM 1402 N N . LEU A 1 177 ? -30.050 -8.650 27.267 1.00 58.56 177 LEU A N 1
ATOM 1403 C CA . LEU A 1 177 ? -30.765 -9.875 27.646 1.00 58.56 177 LEU A CA 1
ATOM 1404 C C . LEU A 1 177 ? -31.097 -9.935 29.145 1.00 58.56 177 LEU A C 1
ATOM 1406 O O . LEU A 1 177 ? -32.129 -10.482 29.515 1.00 58.56 177 LEU A O 1
ATOM 1410 N N . LYS A 1 178 ? -30.265 -9.336 30.006 1.00 59.06 178 LYS A N 1
ATOM 1411 C CA . LYS A 1 178 ? -30.495 -9.249 31.462 1.00 59.06 178 LYS A CA 1
ATOM 1412 C C . LYS A 1 178 ? -31.445 -8.122 31.888 1.00 59.06 178 LYS A C 1
ATOM 1414 O O . LYS A 1 178 ? -31.797 -8.046 33.057 1.00 59.06 178 LYS A O 1
ATOM 1419 N N . GLY A 1 179 ? -31.834 -7.236 30.970 1.00 55.69 179 GLY A N 1
ATOM 1420 C CA . GLY A 1 179 ? -32.783 -6.143 31.218 1.00 55.69 179 GLY A CA 1
ATOM 1421 C C . GLY A 1 179 ? -34.238 -6.461 30.851 1.00 55.69 179 GLY A C 1
ATOM 1422 O O . GLY A 1 179 ? -35.053 -5.543 30.832 1.00 55.69 179 GLY A O 1
ATOM 1423 N N . VAL A 1 180 ? -34.551 -7.718 30.510 1.00 52.91 180 VAL A N 1
ATOM 1424 C CA . VAL A 1 180 ? -35.889 -8.194 30.090 1.00 52.91 180 VAL A CA 1
ATOM 1425 C C . VAL A 1 180 ? -36.488 -9.158 31.133 1.00 52.91 180 VAL A C 1
ATOM 1427 O O . VAL A 1 180 ? -37.204 -10.091 30.780 1.00 52.91 180 VAL A O 1
ATOM 1430 N N . GLU A 1 181 ? -36.193 -8.952 32.419 1.00 49.16 181 GLU A N 1
ATOM 1431 C CA . GLU A 1 181 ? -36.902 -9.61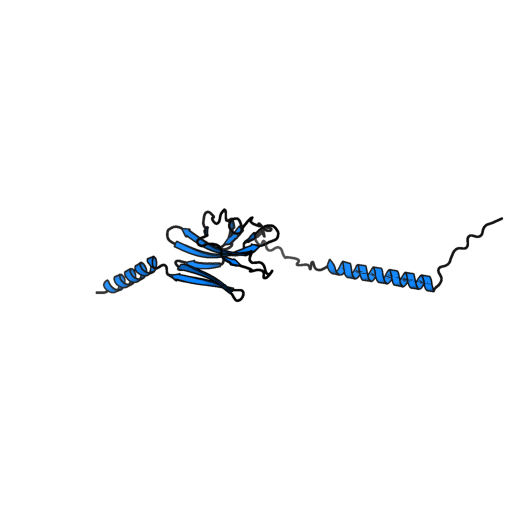1 33.535 1.00 49.16 181 GLU A CA 1
ATOM 1432 C C . GLU A 1 181 ? -37.920 -8.673 34.190 1.00 49.16 181 GLU A C 1
ATOM 1434 O O . GLU A 1 181 ? -37.572 -7.493 34.438 1.00 49.16 181 GLU A O 1
#

pLDDT: mean 75.7, std 17.77, range [42.59, 96.62]

Radius of gyration: 32.59 Å; chains: 1; bounding box: 74×41×117 Å

Sequence (181 aa):
MKKEIQKDIPTRKGSLILLFLTMVVIIIYAYLSDSQSRLDLYEFIPLEIPKIEIVDKKVGVDPLNAFYLIDGQVVKLENGASPEFGIVRSPLIVDLDEDGVNDDAILVLGKGLEGKHSYYITAAIKYFYGYKGVNAVLIKDALTVDKVSYADKKIKVNYSLDKRKETAYFQLVDNQLKGVE

Secondary structure (DSSP, 8-state):
--------PPPHHHHHHHHHHHHHHHHHHHHHHHTT-----------------------BSSGGGSEEEETTEEEE-BTTB-SSEEE-S--EEE-SS-SS---EEEEEEEEEETTEEEEEEEEEEEETTEEEE-B-EEEEETEEEEEEEEETTEEEEEEEE-HHHHHHHHHHHHHHHTT--

Foldseek 3Di:
DDDDDPDDDQPPVNVVVVVVVVVVVVVVVVVVVVVVPPPDDDPDPDDPPPPPPPPPDQFAQEPQQGWAQEPNDIFGGDNQDDPFKGFPDDWDFQDLVPPPDRRKTKTWIWGDDDPKTWIWIWIWDDDDNHTHTYYIDTPGIQKDFDDWDDDPSDIDTDIGHDVVVVVVVVVVVVVVVVVPD